Protein AF-S4NUJ8-F1 (afdb_monomer)

Sequence (145 aa):
MAEADWQERVDALGRGGYRRYDERTATQLGDGAELLNERWGGDLRRLRREADGKVSELRHLLQEFPGMGPAGADIFLREVQGVWPEAAPYLDAKALQGAERLKLPKDPGRLVELAGRTDPAVLAAALVRAAVDKDVAEDTLRRAA

Structure (mmCIF, N/CA/C/O backbone):
data_AF-S4NUJ8-F1
#
_entry.id   AF-S4NUJ8-F1
#
loop_
_atom_site.group_PDB
_atom_site.id
_atom_site.type_symbol
_atom_site.label_atom_id
_atom_site.label_alt_id
_atom_site.label_comp_id
_atom_site.label_asym_id
_atom_site.label_entity_id
_atom_site.label_seq_id
_atom_site.pdbx_PDB_ins_code
_atom_site.Cartn_x
_atom_site.Cartn_y
_atom_site.Cartn_z
_atom_site.occupancy
_atom_site.B_iso_or_equiv
_atom_site.auth_seq_id
_atom_site.auth_comp_id
_atom_site.auth_asym_id
_atom_site.auth_atom_id
_atom_site.pdbx_PDB_model_num
ATOM 1 N N . MET A 1 1 ? 3.750 -3.312 -20.309 1.00 89.12 1 MET A N 1
ATOM 2 C CA . MET A 1 1 ? 4.630 -2.397 -19.548 1.00 89.12 1 MET A CA 1
ATOM 3 C C . MET A 1 1 ? 6.083 -2.587 -19.941 1.00 89.12 1 MET A C 1
ATOM 5 O O . MET A 1 1 ? 6.603 -1.668 -20.547 1.00 89.12 1 MET A O 1
ATOM 9 N N . ALA A 1 2 ? 6.701 -3.750 -19.694 1.00 91.12 2 ALA A N 1
ATOM 10 C CA . ALA A 1 2 ? 8.085 -4.011 -20.122 1.00 91.12 2 ALA A CA 1
ATOM 11 C C . ALA A 1 2 ? 8.273 -3.978 -21.655 1.00 91.12 2 ALA A C 1
ATOM 13 O O . ALA A 1 2 ? 9.270 -3.465 -22.137 1.00 91.12 2 ALA A O 1
ATOM 14 N N . GLU A 1 3 ? 7.287 -4.459 -22.420 1.00 94.12 3 GLU A N 1
ATOM 15 C CA . GLU A 1 3 ? 7.347 -4.475 -23.895 1.00 94.12 3 GLU A CA 1
ATOM 16 C C . GLU A 1 3 ? 7.052 -3.125 -24.562 1.00 94.12 3 GLU A C 1
ATOM 18 O O . GLU A 1 3 ? 7.359 -2.958 -25.736 1.00 94.12 3 GLU A O 1
ATOM 23 N N . ALA A 1 4 ? 6.437 -2.184 -23.839 1.00 96.19 4 ALA A N 1
ATOM 24 C CA . ALA A 1 4 ? 6.182 -0.854 -24.383 1.00 96.19 4 ALA A CA 1
ATOM 25 C C . ALA A 1 4 ? 7.485 -0.062 -24.342 1.00 96.19 4 ALA A C 1
ATOM 27 O O . ALA A 1 4 ? 8.169 -0.121 -23.318 1.00 96.19 4 ALA A O 1
ATOM 28 N N . ASP A 1 5 ? 7.818 0.703 -25.372 1.00 96.81 5 ASP A N 1
ATOM 29 C CA . ASP A 1 5 ? 8.979 1.584 -25.313 1.00 96.81 5 ASP A CA 1
ATOM 30 C C . ASP A 1 5 ? 8.749 2.763 -24.345 1.00 96.81 5 ASP A C 1
ATOM 32 O O . ASP A 1 5 ? 7.666 2.963 -23.781 1.00 96.81 5 ASP A O 1
ATOM 36 N N . TRP A 1 6 ? 9.807 3.528 -24.078 1.00 97.50 6 TRP A N 1
ATOM 37 C CA . TRP A 1 6 ? 9.722 4.649 -23.144 1.00 97.50 6 TRP A CA 1
ATOM 38 C C . TRP A 1 6 ? 8.750 5.741 -23.620 1.00 97.50 6 TRP A C 1
ATOM 40 O O . TRP A 1 6 ? 7.975 6.253 -22.808 1.00 97.50 6 TRP A O 1
ATOM 50 N N . GLN A 1 7 ? 8.734 6.058 -24.919 1.00 97.88 7 GLN A N 1
ATOM 51 C CA . GLN A 1 7 ? 7.872 7.099 -25.479 1.00 97.88 7 GLN A CA 1
ATOM 52 C C . GLN A 1 7 ? 6.399 6.681 -25.423 1.00 97.88 7 GLN A C 1
ATOM 54 O O . GLN A 1 7 ? 5.554 7.483 -25.035 1.00 97.88 7 GLN A O 1
ATOM 59 N N . GLU A 1 8 ? 6.079 5.416 -25.699 1.00 98.06 8 GLU A N 1
ATOM 60 C CA . GLU A 1 8 ? 4.721 4.875 -25.580 1.00 98.06 8 GLU A CA 1
ATOM 61 C C . GLU A 1 8 ? 4.165 5.026 -24.157 1.00 98.06 8 GLU A C 1
ATOM 63 O O . GLU A 1 8 ? 2.987 5.354 -23.968 1.00 98.06 8 GLU A O 1
ATOM 68 N N . ARG A 1 9 ? 5.012 4.818 -23.139 1.00 97.88 9 ARG A N 1
ATOM 69 C CA . ARG A 1 9 ? 4.646 5.004 -21.727 1.00 97.88 9 ARG A CA 1
ATOM 70 C C . ARG A 1 9 ? 4.435 6.483 -21.393 1.00 97.88 9 ARG A C 1
ATOM 72 O O . ARG A 1 9 ? 3.442 6.803 -20.736 1.00 97.88 9 ARG A O 1
ATOM 79 N N . VAL A 1 10 ? 5.316 7.375 -21.855 1.00 97.94 10 VAL A N 1
ATOM 80 C CA . VAL A 1 10 ? 5.166 8.834 -21.685 1.00 97.94 10 VAL A CA 1
ATOM 81 C C . VAL A 1 10 ? 3.874 9.315 -22.336 1.00 97.94 10 VAL A C 1
ATOM 83 O O . VAL A 1 10 ? 3.061 9.974 -21.688 1.00 97.94 10 VAL A O 1
ATOM 86 N N . ASP A 1 11 ? 3.613 8.905 -23.574 1.00 97.31 11 ASP A N 1
ATOM 87 C CA . ASP A 1 11 ? 2.412 9.285 -24.311 1.00 97.31 11 ASP A CA 1
ATOM 88 C C . ASP A 1 11 ? 1.145 8.771 -23.619 1.00 97.31 11 ASP A C 1
ATOM 90 O O . ASP A 1 11 ? 0.134 9.477 -23.555 1.00 97.31 11 ASP A O 1
ATOM 94 N N . ALA A 1 12 ? 1.174 7.553 -23.067 1.00 97.25 12 ALA A N 1
ATOM 95 C CA . ALA A 1 12 ? 0.064 7.006 -22.292 1.00 97.25 12 ALA A CA 1
ATOM 96 C C . ALA A 1 12 ? -0.225 7.832 -21.028 1.00 97.25 12 ALA A C 1
ATOM 98 O O . ALA A 1 12 ? -1.386 8.169 -20.771 1.00 97.25 12 ALA A O 1
ATOM 99 N N . LEU A 1 13 ? 0.811 8.214 -20.276 1.00 96.75 13 LEU A N 1
ATOM 100 C CA . LEU A 1 13 ? 0.685 9.091 -19.107 1.00 96.75 13 LEU A CA 1
ATOM 101 C C . LEU A 1 13 ? 0.175 10.485 -19.504 1.00 96.75 13 LEU A C 1
ATOM 103 O O . LEU A 1 13 ? -0.731 11.022 -18.859 1.00 96.75 13 LEU A O 1
ATOM 107 N N . GLY A 1 14 ? 0.672 11.030 -20.615 1.00 96.19 14 GLY A N 1
ATOM 108 C CA . GLY A 1 14 ? 0.252 12.311 -21.178 1.00 96.19 14 GLY A CA 1
ATOM 109 C C . GLY A 1 14 ? -1.223 12.336 -21.587 1.00 96.19 14 GLY A C 1
ATOM 110 O O . GLY A 1 14 ? -1.925 13.308 -21.277 1.00 96.19 14 GLY A O 1
ATOM 111 N N . ARG A 1 15 ? -1.728 11.257 -22.208 1.00 96.75 15 ARG A N 1
ATOM 112 C CA . ARG A 1 15 ? -3.164 11.069 -22.509 1.00 96.75 15 ARG A CA 1
ATOM 113 C C . ARG A 1 15 ? -4.015 10.997 -21.242 1.00 96.75 15 ARG A C 1
ATOM 115 O O . ARG A 1 15 ? -5.123 11.522 -21.233 1.00 96.75 15 ARG A O 1
ATOM 122 N N . GLY A 1 16 ? -3.488 10.401 -20.172 1.00 94.94 16 GLY A N 1
ATOM 123 C CA . GLY A 1 16 ? -4.116 10.362 -18.847 1.00 94.94 16 GLY A CA 1
ATOM 124 C C . GLY A 1 16 ? -4.033 11.674 -18.054 1.00 94.94 16 GLY A C 1
ATOM 125 O O . GLY A 1 16 ? -4.527 11.737 -16.932 1.00 94.94 16 GLY A O 1
ATOM 126 N N . GLY A 1 17 ? -3.406 12.720 -18.606 1.00 95.81 17 GLY A N 1
ATOM 127 C CA . GLY A 1 17 ? -3.238 14.018 -17.946 1.00 95.81 17 GLY A CA 1
ATOM 128 C C . GLY A 1 17 ? -2.095 14.076 -16.925 1.00 95.81 17 GLY A C 1
ATOM 129 O O . GLY A 1 17 ? -1.924 15.098 -16.260 1.00 95.81 17 GLY A O 1
ATOM 130 N N . TYR A 1 18 ? -1.276 13.029 -16.811 1.00 94.00 18 TYR A N 1
ATOM 131 C CA . TYR A 1 18 ? -0.180 12.943 -15.846 1.00 94.00 18 TYR A CA 1
ATOM 132 C C . TYR A 1 18 ? 1.119 13.566 -16.390 1.00 94.00 18 TYR A C 1
ATOM 134 O O . TYR A 1 18 ? 2.116 12.886 -16.555 1.00 94.00 18 TYR A O 1
ATOM 142 N N . ARG A 1 19 ? 1.123 14.872 -16.687 1.00 91.00 19 ARG A N 1
ATOM 143 C CA . ARG A 1 19 ? 2.213 15.517 -17.463 1.00 91.00 19 ARG A CA 1
ATOM 144 C C . ARG A 1 19 ? 3.400 16.060 -16.672 1.00 91.00 19 ARG A C 1
ATOM 146 O O . ARG A 1 19 ? 4.389 16.493 -17.240 1.00 91.00 19 ARG A O 1
ATOM 153 N N . ARG A 1 20 ? 3.279 16.174 -15.348 1.00 93.19 20 ARG A N 1
ATOM 154 C CA . ARG A 1 20 ? 4.320 16.834 -14.537 1.00 93.19 20 ARG A CA 1
ATOM 155 C C . ARG A 1 20 ? 5.523 15.925 -14.278 1.00 93.19 20 ARG A C 1
ATOM 157 O O . ARG A 1 20 ? 6.618 16.421 -14.034 1.00 93.19 20 ARG A O 1
ATOM 164 N N . TYR A 1 21 ? 5.284 14.618 -14.260 1.00 92.62 21 TYR A N 1
ATOM 165 C CA . TYR A 1 21 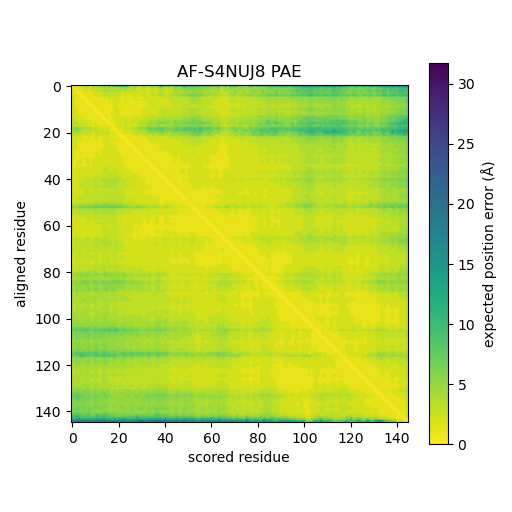? 6.261 13.594 -13.899 1.00 92.62 21 TYR A CA 1
ATOM 166 C C . TYR A 1 21 ? 6.168 12.371 -14.826 1.00 92.62 21 TYR A C 1
ATOM 168 O O . TYR A 1 21 ? 6.642 11.302 -14.452 1.00 92.62 21 TYR A O 1
ATOM 176 N N . ASP A 1 22 ? 5.545 12.511 -15.999 1.00 93.50 22 ASP A N 1
ATOM 177 C CA . ASP A 1 22 ? 5.346 11.434 -16.979 1.00 93.50 22 ASP A CA 1
ATOM 178 C C . ASP A 1 22 ? 6.650 10.738 -17.345 1.00 93.50 22 ASP A C 1
ATOM 180 O O . ASP A 1 22 ? 6.717 9.523 -17.233 1.00 93.50 22 ASP A O 1
ATOM 184 N N . GLU A 1 23 ? 7.697 11.477 -17.700 1.00 96.44 23 GLU A N 1
ATOM 185 C CA . GLU A 1 23 ? 8.995 10.905 -18.075 1.00 96.44 23 GLU A CA 1
ATOM 186 C C . GLU A 1 23 ? 9.590 10.025 -16.969 1.00 96.44 23 GLU A C 1
ATOM 188 O O . GLU A 1 23 ? 9.933 8.861 -17.189 1.00 96.44 23 GLU A O 1
ATOM 193 N N . ARG A 1 24 ? 9.646 10.552 -15.739 1.00 96.81 24 ARG A N 1
ATOM 194 C CA . ARG A 1 24 ? 10.152 9.810 -14.575 1.00 96.81 24 ARG A CA 1
ATOM 195 C C . ARG A 1 24 ? 9.281 8.592 -14.274 1.00 96.81 24 ARG A C 1
ATOM 197 O O . ARG A 1 24 ? 9.805 7.523 -13.969 1.00 96.81 24 ARG A O 1
ATOM 204 N N . THR A 1 25 ? 7.963 8.754 -14.307 1.00 96.19 25 THR A N 1
ATOM 205 C CA . THR A 1 25 ? 7.020 7.670 -14.027 1.00 96.19 25 THR A CA 1
ATOM 206 C C . THR A 1 25 ? 7.047 6.612 -15.130 1.00 96.19 25 THR A C 1
ATOM 208 O O . THR A 1 25 ? 6.957 5.430 -14.819 1.00 96.19 25 THR A O 1
ATOM 211 N N . ALA A 1 26 ? 7.254 6.987 -16.392 1.00 97.56 26 ALA A N 1
ATOM 212 C CA . ALA A 1 26 ? 7.427 6.070 -17.517 1.00 97.56 26 ALA A CA 1
ATOM 213 C C . ALA A 1 26 ? 8.671 5.190 -17.352 1.00 97.56 26 ALA A C 1
ATOM 215 O O . ALA A 1 26 ? 8.601 3.982 -17.600 1.00 97.56 26 ALA A O 1
ATOM 216 N N . THR A 1 27 ? 9.782 5.768 -16.884 1.00 97.38 27 THR A N 1
ATOM 217 C CA . THR A 1 27 ? 10.982 5.010 -16.504 1.00 97.38 27 THR A CA 1
ATOM 218 C C . THR A 1 27 ? 10.674 4.056 -15.350 1.00 97.38 27 THR A C 1
ATOM 220 O O . THR A 1 27 ? 10.817 2.852 -15.514 1.00 97.38 27 THR A O 1
ATOM 223 N N . GLN A 1 28 ? 10.123 4.551 -14.233 1.00 97.38 28 GLN A N 1
ATOM 224 C CA . GLN A 1 28 ? 9.797 3.719 -13.061 1.00 97.38 28 GLN A CA 1
ATOM 225 C C . GLN A 1 28 ? 8.858 2.547 -13.382 1.00 97.38 28 GLN A C 1
ATOM 227 O O . GLN A 1 28 ? 9.036 1.446 -12.868 1.00 97.38 28 GLN A O 1
ATOM 232 N N . LEU A 1 29 ? 7.857 2.772 -14.236 1.00 97.31 29 LEU A N 1
ATOM 233 C CA . LEU A 1 29 ? 6.928 1.736 -14.682 1.00 97.31 29 LEU A CA 1
ATOM 234 C C . LEU A 1 29 ? 7.600 0.678 -15.570 1.00 97.31 29 LEU A C 1
ATOM 236 O O . LEU A 1 29 ? 7.184 -0.480 -15.547 1.00 97.31 29 LEU A O 1
ATOM 240 N N . GLY A 1 30 ? 8.599 1.075 -16.358 1.00 98.00 30 GLY A N 1
ATOM 241 C CA . GLY A 1 30 ? 9.444 0.167 -17.129 1.00 98.00 30 GLY A CA 1
ATOM 242 C C . GLY A 1 30 ? 10.296 -0.705 -16.237 1.00 98.00 30 GLY A C 1
ATOM 243 O O . GLY A 1 30 ? 10.107 -1.917 -16.205 1.00 98.00 30 GLY A O 1
ATOM 244 N N . ASP A 1 31 ? 11.157 -0.053 -15.462 1.00 98.25 31 ASP A N 1
ATOM 245 C CA . ASP A 1 31 ? 12.107 -0.687 -14.552 1.00 98.25 31 ASP A CA 1
ATOM 246 C C . ASP A 1 31 ? 11.383 -1.613 -13.560 1.00 98.25 31 ASP A C 1
ATOM 248 O O . ASP A 1 31 ? 11.819 -2.727 -13.287 1.00 98.25 31 ASP A O 1
ATOM 252 N N . GLY A 1 32 ? 10.221 -1.192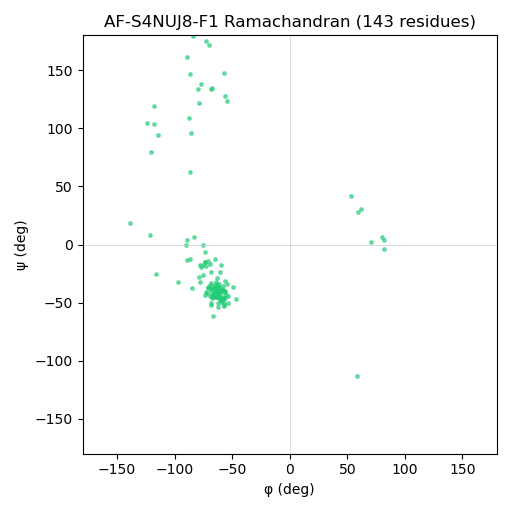 -13.045 1.00 98.06 32 GLY A N 1
ATOM 253 C CA . GLY A 1 32 ? 9.392 -2.025 -12.177 1.00 98.06 32 GLY A CA 1
ATOM 254 C C . GLY A 1 32 ? 8.808 -3.251 -12.886 1.00 98.06 32 GLY A C 1
ATOM 255 O O . GLY A 1 32 ? 8.719 -4.322 -12.288 1.00 98.06 32 GLY A O 1
ATOM 256 N N . ALA A 1 33 ? 8.418 -3.133 -14.157 1.00 97.94 33 ALA A N 1
ATOM 257 C CA . ALA A 1 33 ? 7.937 -4.275 -14.931 1.00 97.94 33 ALA A CA 1
ATOM 258 C C . ALA A 1 33 ? 9.071 -5.252 -15.283 1.00 97.94 33 ALA A C 1
ATOM 260 O O . ALA A 1 33 ? 8.854 -6.462 -15.248 1.00 97.94 33 ALA A O 1
ATOM 261 N N . GLU A 1 34 ? 10.266 -4.742 -15.583 1.00 98.25 34 GLU A N 1
ATOM 262 C CA . GLU A 1 34 ? 11.474 -5.547 -15.784 1.00 98.25 34 GLU A CA 1
ATOM 263 C C . GLU A 1 34 ? 11.846 -6.296 -14.502 1.00 98.25 34 GLU A C 1
ATOM 265 O O . GLU A 1 34 ? 11.914 -7.524 -14.528 1.00 98.25 34 GLU A O 1
ATOM 270 N N . LEU A 1 35 ? 11.916 -5.607 -13.359 1.00 98.44 35 LEU A N 1
ATOM 271 C CA . LEU A 1 35 ? 12.139 -6.227 -12.049 1.00 98.44 35 LEU A CA 1
ATOM 272 C C . LEU A 1 35 ? 11.123 -7.345 -11.762 1.00 98.44 35 LEU A C 1
ATOM 274 O O . LEU A 1 35 ? 11.492 -8.433 -11.308 1.00 98.44 35 LEU A O 1
ATOM 278 N N . LEU A 1 36 ? 9.837 -7.102 -12.049 1.00 98.38 36 LEU A N 1
ATOM 279 C CA . LEU A 1 36 ? 8.790 -8.109 -11.870 1.00 98.38 36 LEU A CA 1
ATOM 280 C C . LEU A 1 36 ? 9.031 -9.355 -12.728 1.00 98.38 36 LEU A C 1
ATOM 282 O O . LEU A 1 36 ? 8.842 -10.483 -12.261 1.00 98.38 36 LEU A O 1
ATOM 286 N N . ASN A 1 37 ? 9.425 -9.154 -13.981 1.00 98.38 37 ASN A N 1
ATOM 287 C CA . ASN A 1 37 ? 9.713 -10.231 -14.917 1.00 98.38 37 ASN A CA 1
ATOM 288 C C . ASN A 1 37 ? 10.959 -11.018 -14.504 1.00 98.38 37 ASN A C 1
ATOM 290 O O . ASN A 1 37 ? 10.909 -12.245 -14.463 1.00 98.38 37 ASN A O 1
ATOM 294 N N . GLU A 1 38 ? 12.040 -10.335 -14.148 1.00 98.19 38 GLU A N 1
ATOM 295 C CA . GLU A 1 38 ? 13.326 -10.953 -13.829 1.00 98.19 38 GLU A CA 1
ATOM 296 C C . GLU A 1 38 ? 13.280 -11.765 -12.534 1.00 98.19 38 GLU A C 1
ATOM 298 O O . GLU A 1 38 ? 13.664 -12.936 -12.523 1.00 98.19 38 GLU A O 1
ATOM 303 N N . ARG A 1 39 ? 12.772 -11.184 -11.440 1.00 98.25 39 ARG A N 1
ATOM 304 C CA . ARG A 1 39 ? 12.793 -11.845 -10.125 1.00 98.25 39 ARG A CA 1
ATOM 305 C C . ARG A 1 39 ? 11.614 -12.785 -9.915 1.00 98.25 39 ARG A C 1
ATOM 307 O O . ARG A 1 39 ? 11.757 -13.854 -9.323 1.00 98.25 39 ARG A O 1
ATOM 314 N N . TRP A 1 40 ? 10.440 -12.410 -10.417 1.00 98.50 40 TRP A N 1
ATOM 315 C CA . TRP A 1 40 ? 9.189 -13.111 -10.122 1.00 98.50 40 TRP A CA 1
ATOM 316 C C . TRP A 1 40 ? 8.476 -13.650 -11.363 1.00 98.50 40 TRP A C 1
ATOM 318 O O . TRP A 1 40 ? 7.371 -14.185 -11.247 1.00 98.50 40 TRP A O 1
ATOM 328 N N . GLY A 1 41 ? 9.100 -13.595 -12.543 1.00 97.81 41 GLY A N 1
ATOM 329 C CA . GLY A 1 41 ? 8.541 -14.165 -13.770 1.00 97.81 41 GLY A CA 1
ATOM 330 C C . GLY A 1 41 ? 7.217 -13.527 -14.184 1.00 97.81 41 GLY A C 1
ATOM 331 O O . GLY A 1 41 ? 6.353 -14.231 -14.702 1.00 97.81 41 GLY A O 1
ATOM 332 N N . GLY A 1 42 ? 7.014 -12.244 -13.873 1.00 97.56 42 GLY A N 1
ATOM 333 C CA . GLY A 1 42 ? 5.781 -11.522 -14.191 1.00 97.56 42 GLY A CA 1
ATOM 334 C C . GLY A 1 42 ? 4.638 -11.754 -13.195 1.00 97.56 42 GLY A C 1
ATOM 335 O O . GLY A 1 42 ? 3.530 -11.273 -13.417 1.00 97.56 42 GLY A O 1
ATOM 336 N N . ASP A 1 43 ? 4.863 -12.497 -12.104 1.00 97.19 43 ASP A N 1
ATOM 337 C CA . ASP A 1 43 ? 3.801 -12.970 -11.211 1.00 97.19 43 ASP A CA 1
ATOM 338 C C . ASP A 1 43 ? 4.024 -12.542 -9.751 1.00 97.19 43 ASP A C 1
ATOM 340 O O . ASP A 1 43 ? 4.796 -13.148 -9.005 1.00 97.19 43 ASP A O 1
ATOM 344 N N . LEU A 1 44 ? 3.258 -11.541 -9.303 1.00 96.62 44 LEU A N 1
ATOM 345 C CA . LEU A 1 44 ? 3.280 -11.034 -7.923 1.00 96.62 44 LEU A CA 1
ATOM 346 C C . LEU A 1 44 ? 2.934 -12.097 -6.864 1.00 96.62 44 LEU A C 1
ATOM 348 O O . LEU A 1 44 ? 3.279 -11.935 -5.695 1.00 96.62 44 LEU A O 1
ATOM 352 N N . ARG A 1 45 ? 2.312 -13.226 -7.233 1.00 96.75 45 ARG A N 1
ATOM 353 C CA . ARG A 1 45 ? 2.110 -14.346 -6.297 1.00 96.75 45 ARG A CA 1
ATOM 354 C C . ARG A 1 45 ? 3.432 -15.023 -5.937 1.00 96.75 45 ARG A C 1
ATOM 356 O O . ARG A 1 45 ? 3.515 -15.662 -4.893 1.00 96.75 45 ARG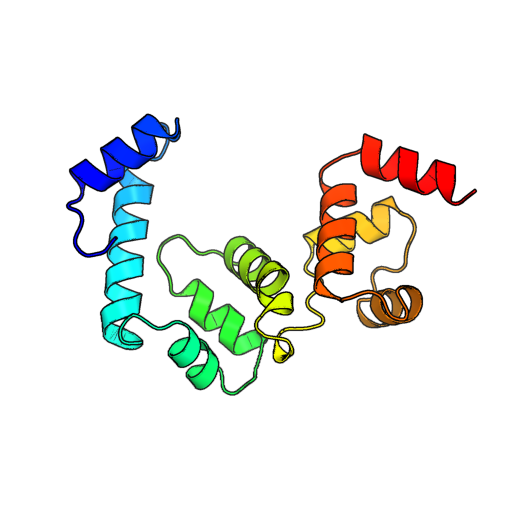 A O 1
ATOM 363 N N . ARG A 1 46 ? 4.476 -14.914 -6.770 1.00 98.31 46 ARG A N 1
ATOM 364 C CA . ARG A 1 46 ? 5.826 -15.380 -6.409 1.00 98.31 46 ARG A CA 1
ATOM 365 C C . ARG A 1 46 ? 6.462 -14.465 -5.369 1.00 98.31 46 ARG A C 1
ATOM 367 O O . ARG A 1 46 ? 6.984 -14.996 -4.401 1.00 98.31 46 ARG A O 1
ATOM 374 N N . LEU A 1 47 ? 6.304 -13.149 -5.510 1.00 98.00 47 LEU A N 1
ATOM 375 C CA . LEU A 1 47 ? 6.699 -12.169 -4.492 1.00 98.00 47 LEU A CA 1
ATOM 376 C C . LEU A 1 47 ? 5.994 -12.455 -3.161 1.00 98.00 47 LEU A C 1
ATOM 378 O O . LEU A 1 47 ? 6.636 -12.577 -2.124 1.00 98.00 47 LEU A O 1
ATOM 382 N N . ARG A 1 48 ? 4.677 -12.690 -3.192 1.00 97.25 48 ARG A N 1
ATOM 383 C CA . ARG A 1 48 ? 3.911 -13.117 -2.010 1.00 97.25 48 ARG A CA 1
ATOM 384 C C . ARG A 1 48 ? 4.450 -14.409 -1.381 1.00 97.25 48 ARG A C 1
ATOM 386 O O . ARG A 1 48 ? 4.476 -14.517 -0.160 1.00 97.25 48 ARG A O 1
ATOM 393 N N . ARG A 1 49 ? 4.839 -15.404 -2.188 1.00 97.50 49 ARG A N 1
ATOM 394 C CA . ARG A 1 49 ? 5.436 -16.654 -1.678 1.00 97.50 49 ARG A CA 1
ATOM 395 C C . ARG A 1 49 ? 6.808 -16.419 -1.056 1.00 97.50 49 ARG A C 1
ATOM 397 O O . ARG A 1 49 ? 7.097 -17.025 -0.035 1.00 97.50 49 ARG A O 1
ATOM 404 N N . GLU A 1 50 ? 7.617 -15.544 -1.642 1.00 98.00 50 GLU A N 1
ATOM 405 C CA . GLU A 1 50 ? 8.919 -15.149 -1.097 1.00 98.00 50 GLU A CA 1
ATOM 406 C C . GLU A 1 50 ? 8.784 -14.444 0.257 1.00 98.00 50 GLU A C 1
ATOM 408 O O . GLU A 1 50 ? 9.565 -14.711 1.164 1.00 98.00 50 GLU A O 1
ATOM 413 N N . ALA A 1 51 ? 7.727 -13.646 0.438 1.00 97.44 51 ALA A N 1
ATOM 414 C CA . ALA A 1 51 ? 7.394 -13.051 1.729 1.00 97.44 51 ALA A CA 1
ATOM 415 C C . ALA A 1 51 ? 7.014 -14.076 2.817 1.00 97.44 51 ALA A C 1
ATOM 417 O O . ALA A 1 51 ? 6.913 -13.705 3.986 1.00 97.44 51 ALA A O 1
ATOM 418 N N . ASP A 1 52 ? 6.775 -15.346 2.463 1.00 95.56 52 ASP A N 1
ATOM 419 C CA . ASP A 1 52 ? 6.543 -16.447 3.409 1.00 95.56 52 ASP A CA 1
ATOM 420 C C . ASP A 1 52 ? 5.426 -16.144 4.432 1.00 95.56 52 ASP A C 1
ATOM 422 O O . ASP A 1 52 ? 5.548 -16.361 5.636 1.00 95.56 52 ASP A O 1
ATOM 426 N N . GLY A 1 53 ? 4.338 -15.530 3.954 1.00 91.38 53 GLY A N 1
ATOM 427 C CA . GLY A 1 53 ? 3.194 -15.135 4.786 1.00 91.38 53 GLY A CA 1
ATOM 428 C C . GLY A 1 53 ? 3.455 -13.970 5.751 1.00 91.38 53 GLY A C 1
ATOM 429 O O . GLY A 1 53 ? 2.555 -13.584 6.495 1.00 91.38 53 GLY A O 1
ATOM 430 N N . LYS A 1 54 ? 4.651 -13.369 5.750 1.00 96.62 54 LYS A N 1
ATOM 431 C CA . LYS A 1 54 ? 4.999 -12.230 6.610 1.00 96.62 54 LYS A CA 1
ATOM 432 C C . LYS A 1 54 ? 4.609 -10.933 5.913 1.00 96.62 54 LYS A C 1
ATOM 434 O O . LYS A 1 54 ? 5.271 -10.491 4.978 1.00 96.62 54 LYS A O 1
ATOM 439 N N . VAL A 1 55 ? 3.565 -10.272 6.409 1.00 96.38 55 VAL A N 1
ATOM 440 C CA . VAL A 1 55 ? 3.084 -8.992 5.854 1.00 96.38 55 VAL A CA 1
ATOM 441 C C . VAL A 1 55 ? 4.172 -7.911 5.869 1.00 96.38 55 VAL A C 1
ATOM 443 O O . VAL A 1 55 ? 4.274 -7.128 4.929 1.00 96.38 55 VAL A O 1
ATOM 446 N N . SER A 1 56 ? 5.030 -7.890 6.893 1.00 96.62 56 SER A N 1
ATOM 447 C CA . SER A 1 56 ? 6.169 -6.966 6.963 1.00 96.62 56 SER A CA 1
ATOM 448 C C . SER A 1 56 ? 7.187 -7.194 5.845 1.00 96.62 56 SER A C 1
ATOM 450 O O . SER A 1 56 ? 7.723 -6.227 5.311 1.00 96.62 56 SER A O 1
ATOM 452 N N . GLU A 1 57 ? 7.427 -8.455 5.479 1.00 98.25 57 GLU A N 1
ATOM 453 C CA . GLU A 1 57 ? 8.328 -8.812 4.383 1.00 98.25 57 GLU A CA 1
ATOM 454 C C . GLU A 1 57 ? 7.685 -8.488 3.038 1.00 98.25 57 GLU A C 1
ATOM 456 O O . GLU A 1 57 ? 8.298 -7.848 2.195 1.00 98.25 57 GLU A O 1
ATOM 461 N N . LEU A 1 58 ? 6.397 -8.804 2.872 1.00 97.81 58 LEU A N 1
ATOM 462 C CA . LEU A 1 58 ? 5.636 -8.417 1.687 1.00 97.81 58 LEU A CA 1
ATOM 463 C C . LEU A 1 58 ? 5.700 -6.899 1.461 1.00 97.81 58 LEU A C 1
ATOM 465 O O . LEU A 1 58 ? 5.947 -6.439 0.349 1.00 97.81 58 LEU A O 1
ATOM 469 N N . ARG A 1 59 ? 5.549 -6.116 2.533 1.00 97.94 59 ARG A N 1
ATOM 470 C CA . ARG A 1 59 ? 5.711 -4.659 2.515 1.00 97.94 59 ARG A CA 1
ATOM 471 C C . ARG A 1 59 ? 7.119 -4.228 2.105 1.00 97.94 59 ARG A C 1
ATOM 473 O O . ARG A 1 59 ? 7.262 -3.202 1.442 1.00 97.94 59 ARG A O 1
ATOM 480 N N . HIS A 1 60 ? 8.148 -4.943 2.551 1.00 98.44 60 HIS A N 1
ATOM 481 C CA . HIS A 1 60 ? 9.538 -4.654 2.210 1.00 98.44 60 HIS A CA 1
ATOM 482 C C . HIS A 1 60 ? 9.809 -4.926 0.727 1.00 98.44 60 HIS A C 1
ATOM 484 O O . HIS A 1 60 ? 10.218 -4.006 0.025 1.00 98.44 60 HIS A O 1
ATOM 490 N N . LEU A 1 61 ? 9.457 -6.118 0.239 1.00 98.44 61 LEU A N 1
ATOM 491 C CA . LEU A 1 61 ? 9.615 -6.529 -1.159 1.00 98.44 61 LEU A CA 1
ATOM 492 C C . LEU A 1 61 ? 8.881 -5.594 -2.132 1.00 98.44 61 LEU A C 1
ATOM 494 O O . LEU A 1 61 ? 9.398 -5.257 -3.192 1.00 98.44 61 LEU A O 1
ATOM 498 N N . LEU A 1 62 ? 7.682 -5.128 -1.767 1.00 98.25 62 LEU A N 1
ATOM 499 C CA . LEU A 1 62 ? 6.943 -4.133 -2.551 1.00 98.25 62 LEU A CA 1
ATOM 500 C C . LEU A 1 62 ? 7.729 -2.817 -2.700 1.00 98.25 62 LEU A C 1
ATOM 502 O O . LEU A 1 62 ? 7.738 -2.223 -3.773 1.00 98.25 62 LEU A O 1
ATOM 506 N N . GLN A 1 63 ? 8.435 -2.375 -1.659 1.00 98.44 63 GLN A N 1
ATOM 507 C CA . GLN A 1 63 ? 9.227 -1.137 -1.698 1.00 98.44 63 GLN A CA 1
ATOM 508 C C . GLN A 1 63 ? 10.524 -1.251 -2.509 1.00 98.44 63 GLN A C 1
ATOM 510 O O . GLN A 1 63 ? 11.191 -0.242 -2.726 1.00 98.44 63 GLN A O 1
ATOM 515 N N . GLU A 1 64 ? 10.885 -2.444 -2.979 1.00 98.12 64 GLU A N 1
ATOM 516 C CA . GLU A 1 64 ? 11.994 -2.601 -3.921 1.00 98.12 64 GLU A CA 1
ATOM 517 C C . GLU A 1 64 ? 11.641 -2.101 -5.330 1.00 98.12 64 GLU A C 1
ATOM 519 O O . GLU A 1 64 ? 12.532 -1.808 -6.127 1.00 98.12 64 GLU A O 1
ATOM 524 N N . PHE A 1 65 ? 10.349 -1.951 -5.643 1.00 98.31 65 PHE A N 1
ATOM 525 C CA . PHE A 1 65 ? 9.921 -1.413 -6.929 1.00 98.31 65 PHE A CA 1
ATOM 526 C C . PHE A 1 65 ? 10.277 0.078 -7.059 1.00 98.31 65 PHE A C 1
ATOM 528 O O . PHE A 1 65 ? 9.970 0.873 -6.161 1.00 98.31 65 PHE A O 1
ATOM 535 N N . PRO A 1 66 ? 10.842 0.515 -8.200 1.00 96.75 66 PRO A N 1
ATOM 536 C CA . PRO A 1 66 ? 11.175 1.915 -8.434 1.00 96.75 66 PRO A CA 1
ATOM 537 C C . PRO A 1 66 ? 9.973 2.844 -8.239 1.00 96.75 66 PRO A C 1
ATOM 539 O O . PRO A 1 66 ? 8.932 2.706 -8.874 1.00 96.75 66 PRO A O 1
ATOM 542 N N . GLY A 1 67 ? 10.123 3.827 -7.349 1.00 94.38 67 GLY A N 1
ATOM 543 C CA . GLY A 1 67 ? 9.053 4.774 -7.021 1.00 94.38 67 GLY A CA 1
ATOM 544 C C . GLY A 1 67 ? 8.024 4.270 -6.003 1.00 94.38 67 GLY A C 1
ATOM 545 O O . GLY A 1 67 ? 7.184 5.064 -5.575 1.00 94.38 67 GLY A O 1
ATOM 546 N N . MET A 1 68 ? 8.104 3.016 -5.548 1.00 96.62 68 MET A N 1
ATOM 547 C CA . MET A 1 68 ? 7.233 2.494 -4.497 1.00 96.62 68 MET A CA 1
ATOM 548 C C . MET A 1 68 ? 7.802 2.801 -3.108 1.00 96.62 68 MET A C 1
ATOM 550 O O . MET A 1 68 ? 8.643 2.092 -2.571 1.00 96.62 68 MET A O 1
ATOM 554 N N . GLY A 1 69 ? 7.324 3.888 -2.502 1.00 96.88 69 GLY A N 1
ATOM 555 C CA . GLY A 1 69 ? 7.648 4.222 -1.113 1.00 96.88 69 GLY A CA 1
ATOM 556 C C . GLY A 1 69 ? 6.755 3.509 -0.084 1.00 96.88 69 GLY A C 1
ATOM 557 O O . GLY A 1 69 ? 5.792 2.833 -0.460 1.00 96.88 69 GLY A O 1
ATOM 558 N N . PRO A 1 70 ? 6.990 3.754 1.222 1.00 97.19 70 PRO A N 1
ATOM 559 C CA . PRO A 1 70 ? 6.185 3.223 2.327 1.00 97.19 70 PRO A CA 1
ATOM 560 C C . PRO A 1 70 ? 4.672 3.371 2.115 1.00 97.19 70 PRO A C 1
ATOM 562 O O . PRO A 1 70 ? 3.930 2.403 2.238 1.00 97.19 70 PRO A O 1
ATOM 565 N N . ALA A 1 71 ? 4.228 4.563 1.703 1.00 96.56 71 ALA A N 1
ATOM 566 C CA . ALA A 1 71 ? 2.817 4.841 1.451 1.00 96.56 71 ALA A CA 1
ATOM 567 C C . ALA A 1 71 ? 2.243 4.038 0.270 1.00 96.56 71 ALA A C 1
ATOM 569 O O . ALA A 1 71 ? 1.087 3.633 0.312 1.00 96.56 71 ALA A O 1
ATOM 570 N N . GLY A 1 72 ? 3.038 3.796 -0.778 1.00 97.00 72 GLY A N 1
ATOM 571 C CA . GLY A 1 72 ? 2.617 2.988 -1.925 1.00 97.00 72 GLY A CA 1
ATOM 572 C C . GLY A 1 72 ? 2.433 1.520 -1.545 1.00 97.00 72 GLY A C 1
ATOM 573 O O . GLY A 1 72 ? 1.419 0.921 -1.895 1.00 97.00 72 GLY A O 1
ATOM 574 N N . ALA A 1 73 ? 3.363 0.973 -0.758 1.00 98.00 73 ALA A N 1
ATOM 575 C CA . ALA A 1 73 ? 3.245 -0.380 -0.224 1.00 98.00 73 ALA A CA 1
ATOM 576 C C . ALA A 1 73 ? 2.059 -0.519 0.743 1.00 98.00 73 ALA A C 1
ATOM 578 O O . ALA A 1 73 ? 1.332 -1.506 0.675 1.00 98.00 73 ALA A O 1
ATOM 579 N N . ASP A 1 74 ? 1.811 0.487 1.588 1.00 97.50 74 ASP A N 1
ATOM 580 C CA . ASP A 1 74 ? 0.651 0.506 2.486 1.00 97.50 74 ASP A CA 1
ATOM 581 C C . ASP A 1 74 ? -0.674 0.543 1.710 1.00 97.50 74 ASP A C 1
ATOM 583 O O . ASP A 1 74 ? -1.597 -0.201 2.036 1.00 97.50 74 ASP A O 1
ATOM 587 N N . ILE A 1 75 ? -0.753 1.341 0.635 1.00 97.31 75 ILE A N 1
ATOM 588 C CA . ILE A 1 75 ? -1.900 1.339 -0.282 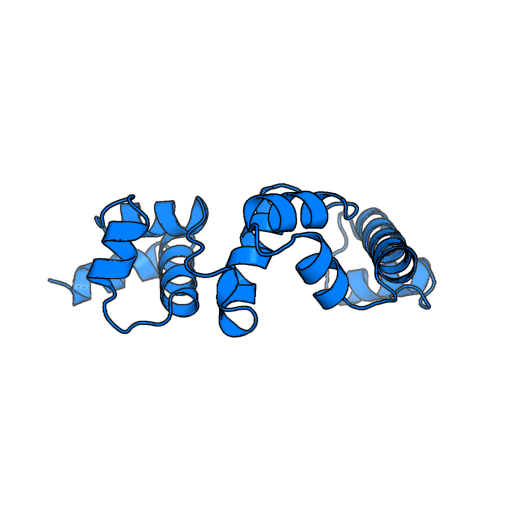1.00 97.31 75 ILE A CA 1
ATOM 589 C C . ILE A 1 75 ? -2.083 -0.045 -0.904 1.00 97.31 75 ILE A C 1
ATOM 591 O O . ILE A 1 75 ? -3.187 -0.577 -0.850 1.00 97.31 75 ILE A O 1
ATOM 595 N N . PHE A 1 76 ? -1.025 -0.650 -1.448 1.00 97.50 76 PHE A N 1
ATOM 596 C CA . PHE A 1 76 ? -1.114 -1.981 -2.049 1.00 97.50 76 PHE A CA 1
ATOM 597 C C . PHE A 1 76 ? -1.648 -3.014 -1.048 1.00 97.50 76 PHE A C 1
ATOM 599 O O . PHE A 1 76 ? -2.624 -3.702 -1.339 1.00 97.50 76 PHE A O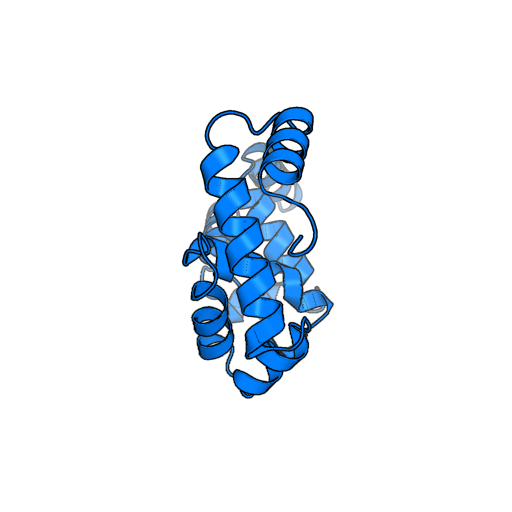 1
ATOM 606 N N . LEU A 1 77 ? -1.049 -3.094 0.144 1.00 97.75 77 LEU A N 1
ATOM 607 C CA . LEU A 1 77 ? -1.447 -4.041 1.188 1.00 97.75 77 LEU A CA 1
ATOM 608 C C . LEU A 1 77 ? -2.879 -3.816 1.661 1.00 97.75 77 LEU A C 1
ATOM 610 O O . LEU A 1 77 ? -3.597 -4.780 1.907 1.00 97.75 77 LEU A O 1
ATOM 614 N N . ARG A 1 78 ? -3.319 -2.559 1.742 1.00 96.81 78 ARG A N 1
ATOM 615 C CA . ARG A 1 78 ? -4.694 -2.227 2.106 1.00 96.81 78 ARG A CA 1
ATOM 616 C C . ARG A 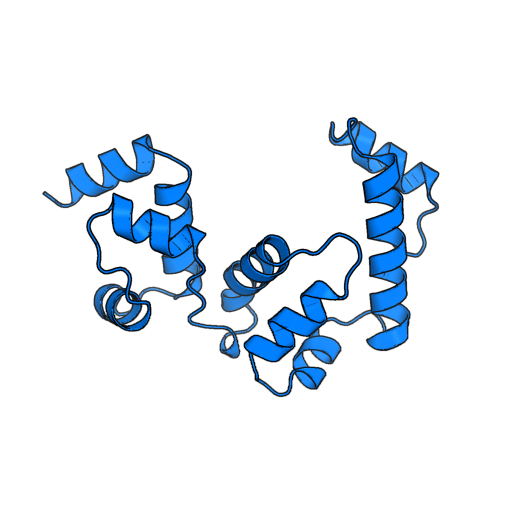1 78 ? -5.700 -2.724 1.066 1.00 96.81 78 ARG A C 1
ATOM 618 O O . ARG A 1 78 ? -6.711 -3.301 1.458 1.00 96.81 78 ARG A O 1
ATOM 625 N N . GLU A 1 79 ? -5.435 -2.531 -0.225 1.00 95.62 79 GLU A N 1
ATOM 626 C CA . GLU A 1 79 ? -6.365 -2.926 -1.295 1.00 95.62 79 GLU A CA 1
ATOM 627 C C . GLU A 1 79 ? -6.330 -4.439 -1.586 1.00 95.62 79 GLU A C 1
ATOM 629 O O . GLU A 1 79 ? -7.352 -5.037 -1.926 1.00 95.62 79 GLU A O 1
ATOM 634 N N . VAL A 1 80 ? -5.172 -5.091 -1.430 1.00 96.31 80 VAL A N 1
ATOM 635 C CA . VAL A 1 80 ? -4.993 -6.503 -1.810 1.00 96.31 80 VAL A CA 1
ATOM 636 C C . VAL A 1 80 ? -5.685 -7.486 -0.859 1.00 96.31 80 VAL A C 1
ATOM 638 O O . VAL A 1 80 ? -5.890 -8.637 -1.235 1.00 96.31 80 VAL A O 1
ATOM 641 N N . GLN A 1 81 ? -6.108 -7.054 0.337 1.00 95.50 81 GLN A N 1
ATOM 642 C CA . GLN A 1 81 ? -6.795 -7.889 1.341 1.00 95.50 81 GLN A CA 1
ATOM 643 C C . GLN A 1 81 ? -7.970 -8.701 0.769 1.00 95.50 81 GLN A C 1
ATOM 645 O O . GLN A 1 81 ? -8.162 -9.852 1.153 1.00 95.50 81 GLN A O 1
ATOM 650 N N . GLY A 1 82 ? -8.725 -8.132 -0.180 1.00 92.12 82 GLY A N 1
ATOM 651 C CA . GLY A 1 82 ? -9.876 -8.802 -0.798 1.00 92.12 82 GLY A CA 1
ATOM 652 C C . GLY A 1 82 ? -9.512 -9.986 -1.704 1.00 92.12 82 GLY A C 1
ATOM 653 O O . GLY A 1 82 ? -10.368 -10.810 -2.013 1.00 92.12 82 GLY A O 1
ATOM 654 N N . VAL A 1 83 ? -8.250 -10.092 -2.130 1.00 94.69 83 VAL A N 1
ATOM 655 C CA . VAL A 1 83 ? -7.747 -11.212 -2.946 1.00 94.69 83 VAL A CA 1
ATOM 656 C C . VAL A 1 83 ? -6.682 -12.036 -2.226 1.00 94.69 83 VAL A C 1
ATOM 658 O O . VAL A 1 83 ? -6.524 -13.220 -2.527 1.00 94.69 83 VAL A O 1
ATOM 661 N N . TRP A 1 84 ? -5.967 -11.439 -1.270 1.00 95.75 84 TRP A N 1
ATOM 662 C CA . TRP A 1 84 ? -4.926 -12.035 -0.432 1.00 95.75 84 TRP A CA 1
ATOM 663 C C . TRP A 1 84 ? -5.336 -11.908 1.046 1.00 95.75 84 TRP A C 1
ATOM 665 O O . TRP A 1 84 ? -4.863 -11.003 1.739 1.00 95.75 84 TRP A O 1
ATOM 675 N N . PRO A 1 85 ? -6.230 -12.789 1.543 1.00 90.62 85 PRO A N 1
ATOM 676 C CA . PRO A 1 85 ? -6.805 -12.666 2.884 1.00 90.62 85 PRO A CA 1
ATOM 677 C C . PRO A 1 85 ? -5.774 -12.708 4.013 1.00 90.62 85 PRO A C 1
ATOM 679 O O . PRO A 1 85 ? -6.023 -12.181 5.087 1.00 90.62 85 PRO A O 1
ATOM 682 N N . GLU A 1 86 ? -4.605 -13.302 3.790 1.00 91.31 86 GLU A N 1
ATOM 683 C CA . GLU A 1 86 ? -3.512 -13.319 4.766 1.00 91.31 86 GLU A CA 1
ATOM 684 C C . GLU A 1 86 ? -2.829 -11.956 4.971 1.00 91.31 86 GLU A C 1
ATOM 686 O O . GLU A 1 86 ? -2.108 -11.785 5.949 1.00 91.31 86 GLU A O 1
ATOM 691 N N . ALA A 1 87 ? -3.060 -10.979 4.086 1.00 94.56 87 ALA A N 1
ATOM 692 C CA . ALA A 1 87 ? -2.692 -9.589 4.346 1.00 94.56 87 ALA A CA 1
ATOM 693 C C . ALA A 1 87 ? -3.657 -8.918 5.338 1.00 94.56 87 ALA A C 1
ATOM 695 O O . ALA A 1 87 ? -3.329 -7.872 5.894 1.00 94.56 87 ALA A O 1
ATOM 696 N N . ALA A 1 88 ? -4.845 -9.494 5.551 1.00 94.69 88 ALA A N 1
ATOM 697 C CA . ALA A 1 88 ? -5.855 -8.933 6.425 1.00 94.69 88 ALA A CA 1
ATOM 698 C C . ALA A 1 88 ? -5.664 -9.367 7.893 1.00 94.69 88 ALA A C 1
ATOM 700 O O . ALA A 1 88 ? -5.294 -10.511 8.164 1.00 94.69 88 ALA A O 1
ATOM 701 N N . PRO A 1 89 ? -6.000 -8.492 8.858 1.00 95.56 89 PRO A N 1
ATOM 702 C CA . PRO A 1 89 ? -6.382 -7.094 8.666 1.00 95.56 89 PRO A CA 1
ATOM 703 C C . PRO A 1 89 ? -5.159 -6.181 8.448 1.00 95.56 89 PRO A C 1
ATOM 705 O O . PRO A 1 89 ? -4.207 -6.212 9.226 1.00 95.56 89 PRO A O 1
ATOM 708 N N . TYR A 1 90 ? -5.225 -5.297 7.449 1.00 97.31 90 TYR A N 1
ATOM 709 C CA . TYR A 1 90 ? -4.252 -4.227 7.215 1.00 97.31 90 TYR A CA 1
ATOM 710 C C . TYR A 1 90 ? -4.925 -2.856 7.324 1.00 97.31 90 TYR A C 1
ATOM 712 O O . TYR A 1 90 ? -5.639 -2.409 6.422 1.00 97.31 90 TYR A O 1
ATOM 720 N N . LEU A 1 91 ? -4.695 -2.185 8.453 1.00 97.50 91 LEU A N 1
ATOM 721 C CA . LEU A 1 91 ? -5.180 -0.833 8.733 1.00 97.50 91 LEU A CA 1
ATOM 722 C C . LEU A 1 91 ? -3.979 0.107 8.844 1.00 97.50 91 LEU A C 1
ATOM 724 O O . LEU A 1 91 ? -3.354 0.223 9.896 1.00 97.50 91 LEU A O 1
ATOM 728 N N . ASP A 1 92 ? -3.639 0.749 7.728 1.00 96.81 92 ASP A N 1
ATOM 729 C CA . ASP A 1 92 ? -2.509 1.670 7.642 1.00 96.81 92 ASP A CA 1
ATOM 730 C C . ASP A 1 92 ? -2.776 3.010 8.351 1.00 96.81 92 ASP A C 1
ATOM 732 O O . ASP A 1 92 ? -3.880 3.310 8.815 1.00 96.81 92 ASP A O 1
ATOM 736 N N . ALA A 1 93 ? -1.756 3.869 8.406 1.00 96.50 93 ALA A N 1
ATOM 737 C CA . ALA A 1 93 ? -1.862 5.173 9.058 1.00 96.50 93 ALA A CA 1
ATOM 738 C C . ALA A 1 93 ? -3.010 6.036 8.499 1.00 96.50 93 ALA A C 1
ATOM 740 O O . ALA A 1 93 ? -3.615 6.820 9.236 1.00 96.50 93 ALA A O 1
ATOM 741 N N . LYS A 1 94 ? -3.340 5.889 7.207 1.00 97.69 94 LYS A N 1
ATOM 742 C CA . LYS A 1 94 ? -4.426 6.642 6.580 1.00 97.69 94 LYS A CA 1
ATOM 743 C C . LYS A 1 94 ? -5.793 6.138 7.040 1.00 97.69 94 LYS A C 1
ATOM 745 O O . LYS A 1 94 ? -6.655 6.963 7.339 1.00 97.69 94 LYS A O 1
ATOM 750 N N . ALA A 1 95 ? -5.987 4.827 7.162 1.00 98.06 95 ALA A N 1
ATOM 751 C CA . ALA A 1 95 ? -7.187 4.254 7.763 1.00 98.06 95 ALA A CA 1
ATOM 752 C C . ALA A 1 95 ? -7.328 4.680 9.237 1.00 98.06 95 ALA A C 1
ATOM 754 O O . ALA A 1 95 ? -8.392 5.140 9.652 1.00 98.06 95 ALA A O 1
ATOM 755 N N . LEU A 1 96 ? -6.248 4.641 10.022 1.00 98.19 96 LEU A N 1
ATOM 756 C CA . LEU A 1 96 ? -6.291 5.058 11.431 1.00 98.19 96 LEU A CA 1
ATOM 757 C C . LEU A 1 96 ? -6.611 6.553 11.609 1.00 98.19 96 LEU A C 1
ATOM 759 O O . LEU A 1 96 ? -7.312 6.925 12.550 1.00 98.19 96 LEU A O 1
ATOM 763 N N . GLN A 1 97 ? -6.183 7.413 10.678 1.00 98.12 97 GLN A N 1
ATOM 764 C CA . GLN A 1 97 ? -6.610 8.817 10.639 1.00 98.12 97 GLN A CA 1
ATOM 765 C C . GLN A 1 97 ? -8.130 8.954 10.428 1.00 98.12 97 GLN A C 1
ATOM 767 O O . GLN A 1 97 ? -8.763 9.855 10.978 1.00 98.12 97 GLN A O 1
ATOM 772 N N . GLY A 1 98 ? -8.726 8.072 9.628 1.00 98.25 98 GLY A N 1
ATOM 773 C CA . GLY A 1 98 ? -10.170 8.016 9.421 1.00 98.25 98 GLY A CA 1
ATOM 774 C C . GLY A 1 98 ? -10.924 7.606 10.676 1.00 98.25 98 GLY A C 1
ATOM 775 O O . GLY A 1 98 ? -11.894 8.260 11.052 1.00 98.25 98 GLY A O 1
ATOM 776 N N . ALA A 1 99 ? -10.430 6.571 11.358 1.00 98.25 99 ALA A N 1
ATOM 777 C CA . ALA A 1 99 ? -10.97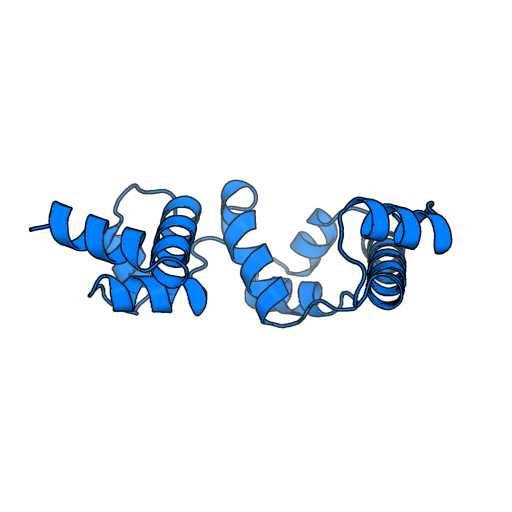5 6.125 12.638 1.00 98.25 99 ALA A CA 1
ATOM 778 C C . ALA A 1 99 ? -10.981 7.263 13.665 1.00 98.25 99 ALA A C 1
ATOM 780 O O . ALA A 1 99 ? -12.006 7.528 14.288 1.00 98.25 99 ALA A O 1
ATOM 781 N N . GLU A 1 100 ? -9.876 8.004 13.768 1.00 98.00 100 GLU A N 1
ATOM 782 C CA . GLU A 1 100 ? -9.779 9.175 14.641 1.00 98.00 100 GLU A CA 1
ATOM 783 C C . GLU A 1 100 ? -10.836 10.239 14.329 1.00 98.00 100 GLU A C 1
ATOM 785 O O . GLU A 1 100 ? -11.508 10.727 15.238 1.00 98.00 100 GLU A O 1
ATOM 790 N N . ARG A 1 101 ? -11.023 10.585 13.050 1.00 97.69 101 ARG A N 1
ATOM 791 C CA . ARG A 1 101 ? -12.045 11.561 12.636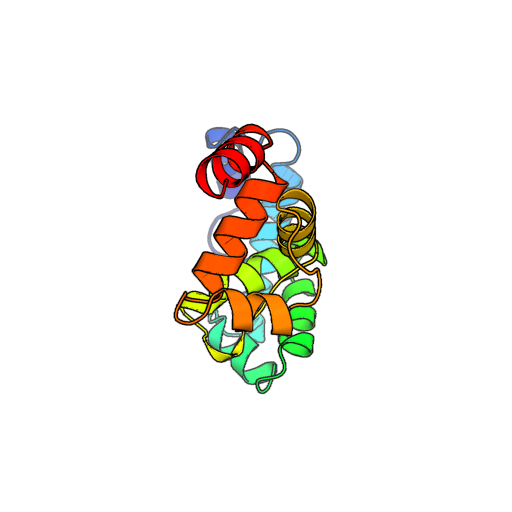 1.00 97.69 101 ARG A CA 1
ATOM 792 C C . ARG A 1 101 ? -13.458 11.111 12.987 1.00 97.69 101 ARG A C 1
ATOM 794 O O . ARG A 1 101 ? -14.291 11.945 13.330 1.00 97.69 101 ARG A O 1
ATOM 801 N N . LEU A 1 102 ? -13.707 9.807 12.939 1.00 97.94 102 LEU A N 1
ATOM 802 C CA . LEU A 1 102 ? -14.971 9.188 13.332 1.00 97.94 102 LEU A CA 1
ATOM 803 C C . LEU A 1 102 ? -15.083 8.945 14.846 1.00 97.94 102 LEU A C 1
ATOM 805 O O . LEU A 1 102 ? -16.059 8.347 15.289 1.00 97.94 102 LEU A O 1
ATOM 809 N N . LYS A 1 103 ? -14.118 9.418 15.649 1.00 97.06 103 LYS A N 1
ATOM 810 C CA . LYS A 1 103 ? -14.059 9.225 17.109 1.00 97.06 103 LYS A CA 1
ATOM 811 C C . LYS A 1 103 ? -14.021 7.746 17.523 1.00 97.06 103 LYS A C 1
ATOM 813 O O . LYS A 1 103 ? -14.459 7.390 18.615 1.00 97.06 103 LYS A O 1
ATOM 818 N N . LEU A 1 104 ? -13.487 6.892 16.654 1.00 97.50 104 LEU A N 1
ATOM 819 C CA . LEU A 1 104 ? -13.264 5.474 16.910 1.00 97.50 104 LEU A CA 1
ATOM 820 C C . LEU A 1 104 ? -11.876 5.243 17.539 1.00 97.50 104 LEU A C 1
ATOM 822 O O . LEU A 1 104 ? -10.991 6.099 17.433 1.00 97.50 104 LEU A O 1
ATOM 826 N N . PRO A 1 105 ? -11.651 4.081 18.182 1.00 97.00 105 PRO A N 1
ATOM 827 C CA . PRO A 1 105 ? -10.326 3.687 18.654 1.00 97.00 105 PRO A CA 1
ATOM 828 C C . PRO A 1 105 ? -9.297 3.658 17.516 1.00 97.00 105 PRO A C 1
ATOM 830 O O . PRO A 1 105 ? -9.626 3.309 16.387 1.00 97.00 105 PRO A O 1
ATOM 833 N N . LYS A 1 106 ? -8.032 3.970 17.818 1.00 93.44 106 LYS A N 1
ATOM 834 C CA . LYS A 1 106 ? -6.921 3.858 16.852 1.00 93.44 106 LYS A CA 1
ATOM 835 C C . LYS A 1 106 ? -6.225 2.495 16.872 1.00 93.44 106 LYS A C 1
ATOM 837 O O . LYS A 1 106 ? -5.271 2.294 16.129 1.00 93.44 106 LYS A O 1
ATOM 842 N N . ASP A 1 107 ? -6.666 1.588 17.739 1.00 95.94 107 ASP A N 1
ATOM 843 C CA . ASP A 1 107 ? -6.145 0.227 17.793 1.00 95.94 107 ASP A CA 1
ATOM 844 C C . ASP A 1 107 ? -6.773 -0.621 16.669 1.00 95.94 107 ASP A C 1
ATOM 846 O O . ASP A 1 107 ? -8.004 -0.737 16.624 1.00 95.94 107 ASP A O 1
ATOM 850 N N . PRO A 1 108 ? -5.972 -1.218 15.764 1.00 94.81 108 PRO A N 1
ATOM 851 C CA . PRO A 1 108 ? -6.497 -2.027 14.669 1.00 94.81 108 PRO A CA 1
ATOM 852 C C . PRO A 1 108 ? -7.354 -3.209 15.133 1.00 94.81 108 PRO A C 1
ATOM 854 O O . PRO A 1 108 ? -8.390 -3.483 14.529 1.00 94.81 108 PRO A O 1
ATOM 857 N N . GLY A 1 109 ? -6.960 -3.889 16.214 1.00 95.50 109 GLY A N 1
ATOM 858 C CA . GLY A 1 109 ? -7.700 -5.031 16.751 1.00 95.50 109 GLY A CA 1
ATOM 859 C C . GLY A 1 109 ? -9.089 -4.623 17.235 1.00 95.50 109 GLY A C 1
ATOM 860 O O . GLY A 1 109 ? -10.087 -5.247 16.874 1.00 9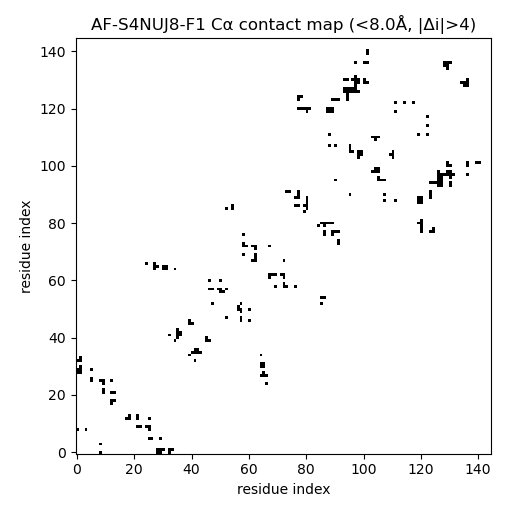5.50 109 GLY A O 1
ATOM 861 N N . ARG A 1 110 ? -9.173 -3.511 17.969 1.00 97.31 110 ARG A N 1
ATOM 862 C CA . ARG A 1 110 ? -10.438 -2.952 18.450 1.00 97.31 110 ARG A CA 1
ATOM 863 C C . ARG A 1 110 ? -11.332 -2.475 17.310 1.00 97.31 110 ARG A C 1
ATOM 865 O O . ARG A 1 110 ? -12.547 -2.627 17.394 1.00 97.31 110 ARG A O 1
ATOM 872 N N . LEU A 1 111 ? -10.757 -1.910 16.249 1.00 97.81 111 LEU A N 1
ATOM 873 C CA . LEU A 1 111 ? -11.510 -1.522 15.055 1.00 97.81 111 LEU A CA 1
ATOM 874 C C . LEU A 1 111 ? -12.130 -2.734 14.357 1.00 97.81 111 LEU A C 1
ATOM 876 O O . LEU A 1 111 ? -13.302 -2.685 13.994 1.00 97.81 111 LEU A O 1
ATOM 880 N N . VAL A 1 112 ? -11.373 -3.822 14.210 1.00 96.62 112 VAL A N 1
ATOM 881 C CA . VAL A 1 112 ? -11.877 -5.074 13.626 1.00 96.62 112 VAL A CA 1
ATOM 882 C C . VAL A 1 112 ? -12.972 -5.687 14.501 1.00 96.62 112 VAL A C 1
ATOM 884 O O . VAL A 1 112 ? -14.009 -6.088 13.981 1.00 96.62 112 VAL A O 1
ATOM 887 N N . GLU A 1 113 ? -12.798 -5.693 15.825 1.00 97.12 113 GLU A N 1
ATOM 888 C CA . GLU A 1 113 ? -13.819 -6.166 16.769 1.00 97.12 113 GLU A CA 1
ATOM 889 C C . GLU A 1 113 ? -15.128 -5.368 16.640 1.00 97.12 113 GLU A C 1
ATOM 891 O O . GLU A 1 113 ? -16.203 -5.956 16.519 1.00 97.12 113 GLU A O 1
ATOM 896 N N . LEU A 1 114 ? -15.042 -4.032 16.600 1.00 96.75 114 LEU A N 1
ATOM 897 C CA . LEU A 1 114 ? -16.200 -3.149 16.413 1.00 96.75 114 LEU A CA 1
ATOM 898 C C . LEU A 1 114 ? -16.869 -3.338 15.046 1.00 96.75 114 LEU A C 1
ATOM 900 O O . LEU A 1 114 ? -18.087 -3.211 14.936 1.00 96.75 114 LEU A O 1
ATOM 904 N N . ALA A 1 115 ? -16.089 -3.642 14.008 1.00 95.88 115 ALA A N 1
ATOM 905 C CA . ALA A 1 115 ? -16.597 -3.878 12.661 1.00 95.88 115 ALA A CA 1
ATOM 906 C C . ALA A 1 115 ? -17.320 -5.233 12.517 1.00 95.88 115 ALA A C 1
ATOM 908 O O . ALA A 1 115 ? -18.053 -5.442 11.542 1.00 95.88 115 ALA A O 1
ATOM 909 N N . GLY A 1 116 ? -17.152 -6.146 13.478 1.00 96.00 116 GLY A N 1
ATOM 910 C CA . GLY A 1 116 ? -17.849 -7.425 13.543 1.00 96.00 116 GLY A CA 1
ATOM 911 C C . GLY A 1 116 ? -17.605 -8.291 12.307 1.00 96.00 116 GLY A C 1
ATOM 912 O O . GLY A 1 116 ? -16.504 -8.778 12.080 1.00 96.00 116 GLY A O 1
ATOM 913 N N . ARG A 1 117 ? -18.654 -8.517 11.506 1.00 94.75 117 ARG A N 1
ATOM 914 C CA . ARG A 1 117 ? -18.593 -9.362 10.295 1.00 94.75 117 ARG A CA 1
ATOM 915 C C . ARG A 1 117 ? -18.209 -8.593 9.027 1.00 94.75 117 ARG A C 1
ATOM 917 O O . ARG A 1 117 ? -18.257 -9.168 7.942 1.00 94.75 117 ARG A O 1
ATOM 924 N N . THR A 1 118 ? -17.897 -7.305 9.145 1.00 96.12 118 THR A N 1
ATOM 925 C CA . THR A 1 118 ? -17.489 -6.478 8.006 1.00 96.12 118 THR A CA 1
ATOM 926 C C . THR A 1 118 ? -16.139 -6.951 7.484 1.00 96.12 118 THR A C 1
ATOM 928 O O . THR A 1 118 ? -15.213 -7.173 8.260 1.00 96.12 118 THR A O 1
ATOM 931 N N . ASP A 1 119 ? -16.022 -7.078 6.164 1.00 94.88 119 ASP A N 1
ATOM 932 C CA . ASP A 1 119 ? -14.760 -7.401 5.503 1.00 94.88 119 ASP A CA 1
ATOM 933 C C . ASP A 1 119 ? -13.670 -6.364 5.880 1.00 94.88 119 ASP A C 1
ATOM 935 O O . ASP A 1 119 ? -13.913 -5.157 5.738 1.00 94.88 119 ASP A O 1
ATOM 939 N N . PRO A 1 120 ? -12.477 -6.787 6.349 1.00 94.88 120 PRO A N 1
ATOM 940 C CA . PRO A 1 120 ? -11.384 -5.878 6.696 1.00 94.88 120 PRO A CA 1
ATOM 941 C C . PRO A 1 120 ? -10.971 -4.915 5.575 1.00 94.88 120 PRO A C 1
ATOM 943 O O . PRO A 1 120 ? -10.636 -3.764 5.860 1.00 94.88 120 PRO A O 1
ATOM 946 N N . ALA A 1 121 ? -11.043 -5.332 4.308 1.00 95.56 121 ALA A N 1
ATOM 947 C CA . ALA A 1 121 ? -10.769 -4.474 3.159 1.00 95.56 121 ALA A CA 1
ATOM 948 C C . ALA A 1 121 ? -11.820 -3.359 3.039 1.00 95.56 121 ALA A C 1
ATOM 950 O O . ALA A 1 121 ? -11.488 -2.192 2.818 1.00 95.56 121 ALA A O 1
ATOM 951 N N . VAL A 1 122 ? -13.097 -3.699 3.251 1.00 96.62 122 VAL A N 1
ATOM 952 C CA . VAL A 1 122 ? -14.207 -2.733 3.244 1.00 96.62 122 VAL A CA 1
ATOM 953 C C . VAL A 1 122 ? -14.080 -1.758 4.412 1.00 96.62 122 VAL A C 1
ATOM 955 O O . VAL A 1 122 ? -14.234 -0.551 4.209 1.00 96.62 122 VAL A O 1
ATOM 958 N N . LEU A 1 123 ? -13.747 -2.256 5.607 1.00 97.44 123 LEU A N 1
ATOM 959 C CA . LEU A 1 123 ? -13.462 -1.424 6.776 1.00 97.44 123 LEU A CA 1
ATOM 960 C C . LEU A 1 123 ? -12.325 -0.439 6.479 1.00 97.44 123 LEU A C 1
ATOM 962 O O . LEU A 1 123 ? -12.500 0.767 6.651 1.00 97.44 123 LEU A O 1
ATOM 966 N N . ALA A 1 124 ? -11.184 -0.927 5.988 1.00 97.81 124 ALA A N 1
ATOM 967 C CA . ALA A 1 124 ? -10.032 -0.090 5.676 1.00 97.81 124 ALA A CA 1
ATOM 968 C C . ALA A 1 124 ? -10.383 0.998 4.648 1.00 97.81 124 ALA A C 1
ATOM 970 O O . ALA A 1 124 ? -10.069 2.172 4.853 1.00 97.81 124 ALA A O 1
ATOM 971 N N . ALA A 1 125 ? -11.101 0.637 3.581 1.00 96.94 125 ALA A N 1
ATOM 972 C CA . ALA A 1 125 ? -11.542 1.579 2.558 1.00 96.94 125 ALA A CA 1
ATOM 973 C C . ALA A 1 125 ? -12.517 2.635 3.109 1.00 96.94 125 ALA A C 1
ATOM 975 O O . ALA A 1 125 ? -12.410 3.813 2.769 1.00 96.94 125 ALA A O 1
ATOM 976 N N . ALA A 1 126 ? -13.467 2.247 3.966 1.00 97.31 126 ALA A N 1
ATOM 977 C CA . ALA A 1 126 ? -14.397 3.176 4.613 1.00 97.31 126 ALA A CA 1
ATOM 978 C C . ALA A 1 126 ? -13.665 4.181 5.515 1.00 97.31 126 ALA A C 1
ATOM 980 O O . ALA A 1 126 ? -13.910 5.386 5.429 1.00 97.31 126 ALA A O 1
ATOM 981 N N . LEU A 1 127 ? -12.708 3.704 6.314 1.00 98.25 127 LEU A N 1
ATOM 982 C CA . LEU A 1 127 ? -11.881 4.560 7.157 1.00 98.25 127 LEU A CA 1
ATOM 983 C C . LEU A 1 127 ? -11.033 5.526 6.312 1.00 98.25 127 LEU A C 1
ATOM 985 O O . LEU A 1 127 ? -11.019 6.726 6.579 1.00 98.25 127 LEU A O 1
ATOM 989 N N . VAL A 1 128 ? -10.396 5.059 5.234 1.00 98.06 128 VAL A N 1
ATOM 990 C CA . VAL A 1 128 ? -9.640 5.943 4.329 1.00 98.06 128 VAL A CA 1
ATOM 991 C C . VAL A 1 128 ? -10.533 7.015 3.703 1.00 98.06 128 VAL A C 1
ATOM 993 O O . VAL A 1 128 ? -10.110 8.170 3.645 1.00 98.06 128 VAL A O 1
ATOM 996 N N . ARG A 1 129 ? -11.770 6.688 3.298 1.00 98.06 129 ARG A N 1
ATOM 997 C CA . ARG A 1 129 ? -12.734 7.681 2.780 1.00 98.06 129 ARG A CA 1
ATOM 998 C C . ARG A 1 129 ? -13.014 8.782 3.804 1.00 98.06 129 ARG A C 1
ATOM 1000 O O . ARG A 1 129 ? -12.872 9.952 3.467 1.00 98.06 129 ARG A O 1
ATOM 1007 N N . ALA A 1 130 ? -13.277 8.431 5.062 1.00 98.12 130 ALA A N 1
ATOM 1008 C CA . ALA A 1 130 ? -13.431 9.416 6.140 1.00 98.12 130 ALA A CA 1
ATOM 1009 C C . ALA A 1 130 ? -12.143 10.235 6.401 1.00 98.12 130 ALA A C 1
ATOM 1011 O O . ALA A 1 130 ? -12.184 11.398 6.815 1.00 98.12 130 ALA A O 1
ATOM 1012 N N . ALA A 1 131 ? -10.969 9.653 6.138 1.00 97.69 131 ALA A N 1
ATOM 1013 C CA . ALA A 1 131 ? -9.681 10.332 6.270 1.00 97.69 131 ALA A CA 1
ATOM 1014 C C . ALA A 1 131 ? -9.378 11.325 5.134 1.00 97.69 131 ALA A C 1
ATOM 1016 O O . ALA A 1 131 ? -8.578 12.247 5.330 1.00 97.69 131 ALA A O 1
ATOM 1017 N N . VAL A 1 132 ? -9.934 11.136 3.935 1.00 97.38 132 VAL A N 1
ATOM 1018 C CA . VAL A 1 132 ? -9.716 12.034 2.783 1.00 97.38 132 VAL A CA 1
ATOM 1019 C C . VAL A 1 132 ? -10.835 13.053 2.615 1.00 97.38 132 VAL A C 1
ATOM 1021 O O . VAL A 1 132 ? -10.547 14.184 2.236 1.00 97.38 132 VAL A O 1
ATOM 1024 N N . ASP A 1 133 ? -12.066 12.691 2.967 1.00 97.62 133 ASP A N 1
ATOM 1025 C CA . ASP A 1 133 ? -13.261 13.493 2.734 1.00 97.62 133 ASP A CA 1
ATOM 1026 C C . ASP A 1 133 ? -13.926 13.872 4.067 1.00 97.62 133 ASP A C 1
ATOM 1028 O O . ASP A 1 133 ? -14.308 13.018 4.873 1.00 97.62 133 ASP A O 1
ATOM 1032 N N . LYS A 1 134 ? -14.014 15.182 4.319 1.00 95.25 134 LYS A N 1
ATOM 1033 C CA . LYS A 1 134 ? -14.601 15.729 5.546 1.00 95.25 134 LYS A CA 1
ATOM 1034 C C . LYS A 1 134 ? -16.117 15.535 5.573 1.00 95.25 134 LYS A C 1
ATOM 1036 O O . LYS A 1 134 ? -16.650 15.233 6.638 1.00 95.25 134 LYS A O 1
ATOM 1041 N N . ASP A 1 135 ? -16.781 15.646 4.428 1.00 97.50 135 ASP A N 1
ATOM 1042 C CA . ASP A 1 135 ? -18.235 15.539 4.331 1.00 97.50 135 ASP A CA 1
ATOM 1043 C C . ASP A 1 135 ? -18.672 14.098 4.609 1.00 97.50 135 ASP A C 1
ATOM 1045 O O . ASP A 1 135 ? -19.636 13.871 5.340 1.00 97.50 135 ASP A O 1
ATOM 1049 N N . VAL A 1 136 ? -17.891 13.116 4.139 1.00 97.44 136 VAL A N 1
ATOM 1050 C CA . VAL A 1 136 ? -18.081 11.699 4.493 1.00 97.44 136 VAL A CA 1
ATOM 1051 C C . VAL A 1 136 ? -17.985 11.489 6.005 1.00 97.44 136 VAL A C 1
ATOM 1053 O O . VAL A 1 136 ? -18.827 10.803 6.586 1.00 97.44 136 VAL A O 1
ATOM 1056 N N . ALA A 1 137 ? -16.977 12.069 6.663 1.00 97.38 137 ALA A N 1
ATOM 1057 C CA . ALA A 1 137 ? -16.814 11.926 8.108 1.00 97.38 137 ALA A CA 1
ATOM 1058 C C . ALA A 1 137 ? -17.969 12.582 8.890 1.00 97.38 137 ALA A C 1
ATOM 1060 O O . ALA A 1 137 ? -18.494 11.987 9.833 1.00 97.38 137 ALA A O 1
ATOM 1061 N N . GLU A 1 138 ? -18.396 13.780 8.486 1.00 97.50 138 GLU A N 1
ATOM 1062 C CA . GLU A 1 138 ? -19.501 14.508 9.119 1.00 97.50 138 GLU A CA 1
ATOM 1063 C C . GLU A 1 138 ? -20.856 13.818 8.926 1.00 97.50 138 GLU A C 1
ATOM 1065 O O . GLU A 1 138 ? -21.620 13.699 9.887 1.00 97.50 138 GLU A O 1
ATOM 1070 N N . ASP A 1 139 ? -21.162 13.339 7.718 1.00 97.69 139 ASP A N 1
ATOM 1071 C CA . ASP A 1 139 ? -22.388 12.581 7.439 1.00 97.69 139 ASP A CA 1
ATOM 1072 C C . ASP A 1 139 ? -22.423 11.273 8.241 1.00 97.69 139 ASP A C 1
ATOM 1074 O O . ASP A 1 139 ? -23.434 10.952 8.864 1.00 97.69 139 ASP A O 1
ATOM 1078 N N . THR A 1 140 ? -21.294 10.563 8.325 1.00 97.00 140 THR A N 1
ATOM 1079 C CA . THR A 1 140 ? -21.190 9.324 9.113 1.00 97.00 140 THR A CA 1
ATOM 1080 C C . THR A 1 140 ? -21.481 9.574 10.594 1.00 97.00 140 THR A C 1
ATOM 1082 O O . THR A 1 140 ? -22.295 8.868 11.187 1.00 97.00 140 THR A O 1
ATOM 1085 N N . LEU A 1 141 ? -20.869 10.604 11.191 1.00 97.12 141 LEU A N 1
ATOM 1086 C CA . LEU A 1 141 ? -21.110 10.968 12.592 1.00 97.12 141 LEU A CA 1
ATOM 1087 C C . LEU A 1 141 ? -22.561 11.393 12.842 1.00 97.12 141 LEU A C 1
ATOM 1089 O O . LEU A 1 141 ? -23.117 11.071 13.888 1.00 97.12 141 LEU A O 1
ATOM 1093 N N . ARG A 1 142 ? -23.181 12.093 11.887 1.00 97.06 142 ARG A N 1
ATOM 1094 C CA . ARG A 1 142 ? -24.580 12.527 11.980 1.00 97.06 142 ARG A CA 1
ATOM 1095 C C . ARG A 1 142 ? -25.554 11.354 11.969 1.00 97.06 142 ARG A C 1
ATOM 1097 O O . ARG A 1 142 ? -26.547 11.402 12.678 1.00 97.06 142 ARG A O 1
ATOM 1104 N N . ARG A 1 143 ? -25.283 10.322 11.167 1.00 95.44 143 ARG A N 1
ATOM 1105 C CA . ARG A 1 143 ? -26.130 9.121 11.068 1.00 95.44 143 ARG A CA 1
ATOM 1106 C C . ARG A 1 143 ? -25.968 8.158 12.242 1.00 95.44 143 ARG A C 1
ATOM 1108 O O . ARG A 1 143 ? -26.819 7.296 12.424 1.00 95.44 143 ARG A O 1
ATOM 1115 N N . ALA A 1 144 ? -24.865 8.263 12.979 1.00 91.56 144 ALA A N 1
ATOM 1116 C CA . ALA A 1 144 ? -24.586 7.432 14.146 1.00 91.56 144 ALA A CA 1
ATOM 1117 C C . ALA A 1 144 ? -25.191 7.982 15.455 1.00 91.56 144 ALA A C 1
ATOM 1119 O O . ALA A 1 144 ? -25.175 7.267 16.456 1.00 91.56 144 ALA A O 1
ATOM 1120 N N . ALA A 1 145 ? -25.664 9.235 15.452 1.00 78.25 145 ALA A N 1
ATOM 1121 C CA . ALA A 1 145 ? -26.308 9.908 16.583 1.00 78.25 145 ALA A CA 1
ATOM 1122 C C . ALA A 1 145 ? -27.819 9.645 16.612 1.00 78.25 145 ALA A C 1
ATOM 1124 O O . ALA A 1 145 ? -28.353 9.510 17.736 1.00 78.25 145 ALA A O 1
#

Nearest PDB structures (foldseek):
  7ayy-assembly2_BBB  TM=4.549E-01  e=1.936E+00  Homo sapiens

Mean predicted aligned error: 3.17 Å

InterPro domains:
  IPR011257 DNA glycosylase [SSF48150] (1-109)

Organism: NCBI:txid1283301

Radius of gyration: 18.08 Å; Cα contacts (8 Å, |Δi|>4): 162; chains: 1; bounding box: 40×34×44 Å

pLDDT: mean 96.49, std 2.38, range [78.25, 98.5]

Secondary structure (DSSP, 8-state):
-TTS-HHHHHHHHHHTT--SSHHHHHHHHHHHHHHHHHHHTT-HHHHHHHTTT-HHHHHHHHTTSTT--HHHHHHHHHHHTTT-GGG-S---HHHHHHHHHTT--S-HHHHHHHHTTS-HHHHHHHHHHHHH-HHHHHHHHHHT-

Solvent-accessible surface area (backbone atoms only — not comparable to full-atom values): 7758 Å² total; per-residue (Å²): 94,61,85,49,55,64,65,59,40,24,52,52,30,46,75,73,66,42,66,93,53,19,67,63,49,24,48,28,49,29,55,32,37,44,50,36,37,74,78,34,70,66,34,70,67,48,50,49,55,72,23,68,77,35,59,72,44,39,43,51,61,47,40,70,35,56,90,30,45,74,68,51,27,46,50,49,46,33,65,41,18,80,83,40,59,79,46,47,79,42,70,44,75,55,22,36,49,7,26,48,68,61,73,42,69,73,48,66,69,60,46,50,60,74,48,58,88,56,55,53,39,58,53,30,52,54,22,32,45,31,48,76,33,65,65,57,28,54,52,52,57,62,74,74,108

Foldseek 3Di:
DQPDDLVSQLVVCVVVVNNPCSNVVSVLVNQQCVVCCVPPVNDCVSLVVVCVLPLVSSLVSQCVRRPCDSVNSLVCLLQCCVVVVSSPLRADPLLLLLCVLLVHDSDPVRLPVVCPPDRSSVSNVLSNCSSVDVVSSVVNNVVVD